Protein AF-A0A651HZV0-F1 (afdb_monomer_lite)

pLDDT: mean 86.62, std 15.04, range [40.81, 97.62]

Secondary structure (DSSP, 8-state):
--GGG--HHHHHHHHHHHHHHHHS----HHHHHHHHHHHHHHHHHHHHHHHHHHHHHHHHHHHHHHHHHHHHGGG--

Foldseek 3Di:
DDPVPDDLVNLVVLLVVLVVVVPDPPPDPVVVVVSVVSNVVSVVVNVVVVVVVVVVVVVVVVVVVVVVVVVVVVPDD

Radius of gyration: 21.91 Å; chains: 1; bounding box: 48×28×65 Å

Sequence (77 aa):
MNEHEMTYELAIEELRQIVLSLQGELNNIEELEDKMKRARILLRFCNQKIKDIKVSIDDIIREIDEESEASEMGTKN

Structure (mmCIF, N/CA/C/O backbone):
data_AF-A0A651HZV0-F1
#
_entry.id   AF-A0A651HZV0-F1
#
loop_
_atom_site.group_PDB
_atom_site.id
_atom_site.type_symbol
_atom_site.label_atom_id
_atom_site.label_alt_id
_atom_site.label_comp_id
_atom_site.label_asym_id
_atom_site.label_entity_id
_atom_site.label_seq_id
_atom_site.pdbx_PDB_ins_code
_atom_site.Cartn_x
_atom_site.Cartn_y
_atom_site.Cartn_z
_atom_site.occupancy
_atom_site.B_iso_or_equiv
_ato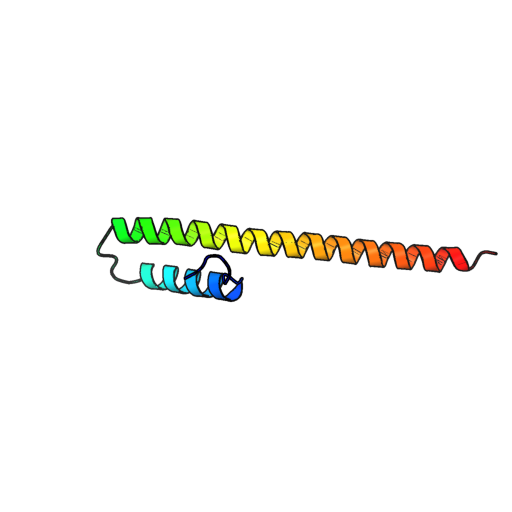m_site.auth_seq_id
_atom_site.auth_comp_id
_atom_site.auth_asym_id
_atom_site.auth_atom_id
_atom_site.pdbx_PDB_model_num
ATOM 1 N N . MET A 1 1 ? -9.757 15.276 1.204 1.00 42.94 1 MET A N 1
ATOM 2 C CA . MET A 1 1 ? -8.519 15.022 0.438 1.00 42.94 1 MET A CA 1
ATOM 3 C C . MET A 1 1 ? -8.915 14.331 -0.852 1.00 42.94 1 MET A C 1
ATOM 5 O O . MET A 1 1 ? -9.670 13.370 -0.778 1.00 42.94 1 MET A O 1
ATOM 9 N N . ASN A 1 2 ? -8.501 14.864 -2.004 1.00 40.81 2 ASN A N 1
ATOM 10 C CA . ASN A 1 2 ? -8.807 14.278 -3.310 1.00 40.81 2 ASN A CA 1
ATOM 11 C C . ASN A 1 2 ? -8.026 12.971 -3.496 1.00 40.81 2 ASN A C 1
ATOM 13 O O . ASN A 1 2 ? -6.855 12.877 -3.141 1.00 40.81 2 ASN A O 1
ATOM 17 N N . GLU A 1 3 ? -8.669 11.981 -4.108 1.00 51.69 3 GLU A N 1
ATOM 18 C CA . GLU A 1 3 ? -8.114 10.655 -4.420 1.00 51.69 3 GLU A CA 1
ATOM 19 C C . GLU A 1 3 ? -6.873 10.711 -5.348 1.00 51.69 3 GLU A C 1
ATOM 21 O O . GLU A 1 3 ? -6.147 9.729 -5.481 1.00 51.69 3 GLU A O 1
ATOM 26 N N . HIS A 1 4 ? -6.593 11.873 -5.954 1.00 56.75 4 HIS A N 1
ATOM 27 C CA . HIS A 1 4 ? -5.497 12.115 -6.902 1.00 56.75 4 HIS A CA 1
ATOM 28 C C . HIS A 1 4 ? -4.140 12.511 -6.291 1.00 56.75 4 HIS A C 1
ATOM 30 O O . HIS A 1 4 ? -3.175 12.632 -7.039 1.00 56.75 4 HIS A O 1
ATOM 36 N N . GLU A 1 5 ? -4.016 12.656 -4.969 1.00 75.00 5 GLU A N 1
ATOM 37 C CA . GLU A 1 5 ? -2.742 13.039 -4.318 1.00 75.00 5 GLU A CA 1
ATOM 38 C C . GLU A 1 5 ? -2.101 11.921 -3.478 1.00 75.00 5 GLU A C 1
ATOM 40 O O . GLU A 1 5 ? -1.091 12.138 -2.811 1.00 75.00 5 GLU A O 1
ATOM 45 N N . MET A 1 6 ? -2.662 10.707 -3.486 1.00 86.44 6 MET A N 1
ATOM 46 C CA . MET A 1 6 ? -2.136 9.611 -2.670 1.00 86.44 6 MET A CA 1
ATOM 47 C C . MET A 1 6 ? -0.780 9.119 -3.200 1.00 86.44 6 MET A C 1
ATOM 49 O O . MET A 1 6 ? -0.691 8.569 -4.300 1.00 86.44 6 MET A O 1
ATOM 53 N N . THR A 1 7 ? 0.274 9.270 -2.395 1.00 94.50 7 THR A N 1
ATOM 54 C CA . THR A 1 7 ? 1.620 8.739 -2.666 1.00 94.50 7 THR A CA 1
ATOM 55 C C . THR A 1 7 ? 1.948 7.581 -1.726 1.00 94.50 7 THR A C 1
ATOM 57 O O . THR A 1 7 ? 1.297 7.398 -0.698 1.00 94.50 7 THR A O 1
ATOM 60 N N . TYR A 1 8 ? 2.960 6.776 -2.071 1.00 94.38 8 TYR A N 1
ATOM 61 C CA . TYR A 1 8 ? 3.409 5.677 -1.206 1.00 94.38 8 TYR A CA 1
ATOM 62 C C . TYR A 1 8 ? 3.844 6.184 0.176 1.00 94.38 8 TYR A C 1
ATOM 64 O O . TYR A 1 8 ? 3.447 5.611 1.186 1.00 94.38 8 TYR A O 1
ATOM 72 N N . GLU A 1 9 ? 4.587 7.294 0.217 1.00 95.62 9 GLU A N 1
ATOM 73 C CA . GLU A 1 9 ? 5.051 7.909 1.465 1.00 95.62 9 GLU A CA 1
ATOM 74 C C . GLU A 1 9 ? 3.878 8.344 2.348 1.00 95.62 9 GLU A C 1
ATOM 76 O O . GLU A 1 9 ? 3.814 7.981 3.521 1.00 95.62 9 GLU A O 1
ATOM 81 N N . LEU A 1 10 ? 2.897 9.042 1.767 1.00 96.19 10 LEU A N 1
ATOM 82 C CA . LEU A 1 10 ? 1.701 9.472 2.494 1.00 96.19 10 LEU A CA 1
ATOM 83 C C . LEU A 1 10 ? 0.886 8.279 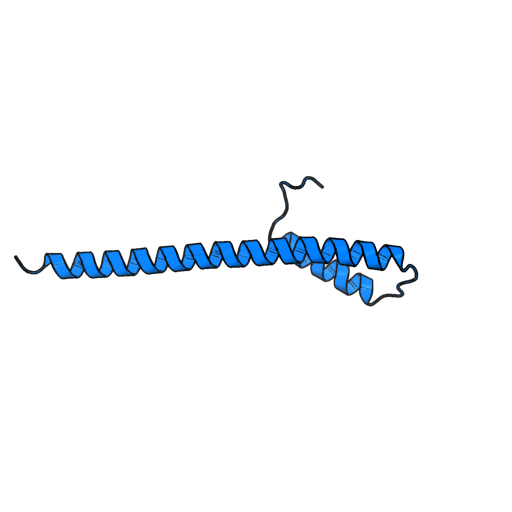3.005 1.00 96.19 10 LEU A C 1
ATOM 85 O O . LEU A 1 10 ? 0.407 8.304 4.136 1.00 96.19 10 LEU A O 1
ATOM 89 N N . ALA A 1 11 ? 0.758 7.218 2.205 1.00 96.50 11 ALA A N 1
ATOM 90 C CA . ALA A 1 11 ? 0.024 6.022 2.603 1.00 96.50 11 ALA A CA 1
ATOM 91 C C . ALA A 1 11 ? 0.699 5.276 3.766 1.00 96.50 11 ALA A C 1
ATOM 93 O O . ALA A 1 11 ? 0.013 4.780 4.662 1.00 96.50 11 ALA A O 1
ATOM 94 N N . ILE A 1 12 ? 2.033 5.203 3.771 1.00 97.00 12 ILE A N 1
ATOM 95 C CA . ILE A 1 12 ? 2.801 4.625 4.879 1.00 97.00 12 ILE A CA 1
ATOM 96 C C . ILE A 1 12 ? 2.690 5.488 6.131 1.00 97.00 12 ILE A C 1
ATOM 98 O O . ILE A 1 12 ? 2.490 4.944 7.218 1.00 97.00 12 ILE A O 1
ATOM 102 N N . GLU A 1 13 ? 2.794 6.807 5.996 1.00 97.44 13 GLU A N 1
ATOM 103 C CA . GLU A 1 13 ? 2.667 7.707 7.137 1.00 97.44 13 GLU A CA 1
ATOM 104 C C . GLU A 1 13 ? 1.274 7.604 7.764 1.00 97.44 13 GLU A C 1
ATOM 106 O O . GLU A 1 13 ? 1.146 7.412 8.970 1.00 97.44 13 GLU A O 1
ATOM 111 N N . GLU A 1 14 ? 0.219 7.587 6.952 1.00 96.69 14 GLU A N 1
ATOM 112 C CA . GLU A 1 14 ? -1.140 7.398 7.452 1.00 96.69 14 GLU A CA 1
ATOM 113 C C . GLU A 1 14 ? -1.330 6.028 8.129 1.00 96.69 14 GLU A C 1
ATOM 115 O O . GLU A 1 14 ? -1.951 5.945 9.189 1.00 96.69 14 GLU A O 1
ATOM 120 N N . LEU A 1 15 ? -0.746 4.951 7.588 1.00 96.81 15 LEU A N 1
ATOM 121 C CA . LEU A 1 15 ? -0.755 3.638 8.246 1.00 96.81 15 LEU A CA 1
ATOM 122 C C . LEU A 1 15 ? -0.079 3.677 9.623 1.00 96.81 15 LEU A C 1
ATOM 124 O O . LEU A 1 15 ? -0.596 3.072 10.564 1.00 96.81 15 LEU A O 1
ATOM 128 N N . ARG A 1 16 ? 1.042 4.396 9.767 1.00 95.69 16 ARG A N 1
ATOM 129 C CA . ARG A 1 16 ? 1.702 4.585 11.070 1.00 95.69 16 ARG A CA 1
ATOM 130 C C . ARG A 1 16 ? 0.791 5.319 12.043 1.00 95.69 16 ARG A C 1
ATOM 132 O O . ARG A 1 16 ? 0.649 4.870 13.177 1.00 95.69 16 ARG A O 1
ATOM 139 N N . GLN A 1 17 ? 0.129 6.386 11.596 1.00 94.44 17 GLN A N 1
ATOM 140 C CA . GLN A 1 17 ? -0.822 7.127 12.427 1.00 94.44 17 GLN A CA 1
ATOM 141 C C . GLN A 1 17 ? -2.001 6.253 12.867 1.00 94.44 17 GLN A C 1
ATOM 143 O O . GLN A 1 17 ? -2.389 6.286 14.034 1.00 94.44 17 GLN A O 1
ATOM 148 N N . ILE A 1 18 ? -2.524 5.402 11.977 1.00 93.62 18 ILE A N 1
ATOM 149 C CA . ILE A 1 18 ? -3.558 4.426 12.339 1.00 93.62 18 ILE A CA 1
ATOM 150 C C . ILE A 1 18 ? -3.042 3.500 13.441 1.00 93.62 18 ILE A C 1
ATOM 152 O O . ILE A 1 18 ? -3.705 3.376 14.467 1.00 93.62 18 ILE A O 1
ATOM 156 N N . VAL A 1 19 ? -1.857 2.902 13.286 1.00 92.12 19 VAL A N 1
ATOM 157 C CA . VAL A 1 19 ? -1.274 2.005 14.300 1.00 92.12 19 VAL A CA 1
ATOM 158 C C . VAL A 1 19 ? -1.079 2.714 15.642 1.00 92.12 19 VAL A C 1
ATOM 160 O O . VAL A 1 19 ? -1.478 2.169 16.668 1.00 92.12 19 VAL A O 1
ATOM 163 N N . LEU A 1 20 ? -0.536 3.933 15.645 1.00 90.81 20 LEU A N 1
ATOM 164 C CA . LEU A 1 20 ? -0.376 4.733 16.864 1.00 90.81 20 LEU A CA 1
ATOM 165 C C . LEU A 1 20 ? -1.724 4.999 17.540 1.00 90.81 20 LEU A C 1
ATOM 167 O O . LEU A 1 20 ? -1.864 4.840 18.750 1.00 90.81 20 LEU A O 1
ATOM 171 N N . SER A 1 21 ? -2.748 5.329 16.752 1.00 87.62 21 SER A N 1
ATOM 172 C CA . SER A 1 21 ? -4.093 5.579 17.268 1.00 87.62 21 SER A CA 1
ATOM 173 C C . SER A 1 21 ? -4.772 4.329 17.842 1.00 87.62 21 SER A C 1
ATOM 175 O O . SER A 1 21 ? -5.714 4.466 18.617 1.00 87.62 21 SER A O 1
ATOM 177 N N . LEU A 1 22 ? -4.323 3.125 17.463 1.00 85.06 22 LEU A N 1
ATOM 178 C CA . LEU A 1 22 ? -4.813 1.856 18.011 1.00 85.06 22 LEU A CA 1
ATOM 179 C C . LEU A 1 22 ? -4.138 1.479 19.337 1.00 85.06 22 LEU A C 1
ATOM 181 O O . LEU A 1 22 ? -4.666 0.649 20.069 1.00 85.06 22 LEU A O 1
ATOM 185 N N . GLN A 1 23 ? -2.972 2.056 19.630 1.00 81.31 23 GLN A N 1
ATOM 186 C CA . GLN A 1 23 ? -2.220 1.813 20.866 1.00 81.31 23 GLN A CA 1
ATOM 187 C C . GLN A 1 23 ? -2.686 2.697 22.035 1.00 81.31 23 GLN A C 1
ATOM 189 O O . GLN A 1 23 ? -2.298 2.447 23.174 1.00 81.31 23 GLN A O 1
ATOM 194 N N . GLY A 1 24 ? -3.498 3.724 21.765 1.00 78.50 24 GLY A N 1
ATOM 195 C CA . GLY A 1 24 ? -4.151 4.542 22.789 1.00 78.50 24 GLY A CA 1
ATOM 196 C C . GLY A 1 24 ? -5.409 3.887 23.370 1.00 78.50 24 GLY A C 1
ATOM 197 O O . GLY A 1 24 ? -5.789 2.780 22.991 1.00 78.50 24 GLY A O 1
ATOM 198 N N . GLU A 1 25 ? -6.090 4.588 24.279 1.00 72.81 25 GLU A N 1
ATOM 199 C CA . GLU A 1 25 ? -7.409 4.167 24.768 1.00 72.81 25 GLU A CA 1
ATOM 200 C C . GLU A 1 25 ? -8.445 4.249 23.637 1.00 72.81 25 GLU A C 1
ATOM 202 O O . GLU A 1 25 ? -8.987 5.308 23.318 1.00 72.81 25 GLU A O 1
ATOM 207 N N . LEU A 1 26 ? -8.706 3.107 23.001 1.00 65.62 26 LEU A N 1
ATOM 208 C CA . LEU A 1 26 ? -9.785 2.952 22.035 1.00 65.62 26 LEU A CA 1
ATOM 209 C C . LEU A 1 26 ? -11.112 2.823 22.785 1.00 65.62 26 LEU A C 1
ATOM 211 O O . LEU A 1 26 ? -11.466 1.751 23.271 1.00 65.62 26 LEU A O 1
ATOM 215 N N . ASN A 1 27 ? -11.852 3.924 22.859 1.00 66.69 27 ASN A N 1
ATOM 216 C CA . ASN A 1 27 ? -13.120 3.980 23.587 1.00 66.69 27 ASN A CA 1
ATOM 217 C C . ASN A 1 27 ? -14.344 3.655 22.707 1.00 66.69 27 ASN A C 1
ATOM 219 O O . ASN A 1 27 ? -15.444 3.517 23.240 1.00 66.69 27 ASN A O 1
ATOM 223 N N . ASN A 1 28 ? -14.178 3.524 21.380 1.00 80.00 28 ASN A N 1
ATOM 224 C CA . ASN A 1 28 ? -15.275 3.263 20.441 1.00 80.00 28 ASN A CA 1
ATOM 225 C C . ASN A 1 28 ? -14.933 2.168 19.401 1.00 80.00 28 ASN A C 1
ATOM 227 O O . ASN A 1 28 ? -13.934 2.250 18.684 1.00 80.00 28 ASN A O 1
ATOM 231 N N . ILE A 1 29 ? -15.799 1.152 19.295 1.00 82.88 29 ILE A N 1
ATOM 232 C CA . ILE A 1 29 ? -15.704 0.046 18.330 1.00 82.88 29 ILE A CA 1
ATOM 233 C C . ILE A 1 29 ? -15.953 0.481 16.876 1.00 82.88 29 ILE A C 1
ATOM 235 O O . ILE A 1 29 ? -15.371 -0.091 15.957 1.00 82.88 29 ILE A O 1
ATOM 239 N N . GLU A 1 30 ? -16.768 1.510 16.661 1.00 87.12 30 GLU A N 1
ATOM 240 C CA . GLU A 1 30 ? -17.062 2.066 15.334 1.00 87.12 30 GLU A CA 1
ATOM 241 C C . GLU A 1 30 ? -15.814 2.749 14.759 1.00 87.12 30 GLU A C 1
ATOM 243 O O . GLU A 1 30 ? -15.436 2.527 13.609 1.00 87.12 30 GLU A O 1
ATOM 248 N N . GLU A 1 31 ? -15.093 3.496 15.601 1.00 86.56 31 GLU A N 1
ATOM 249 C CA . GLU A 1 31 ? -13.822 4.128 15.237 1.00 86.56 31 GLU A CA 1
ATOM 250 C C . GLU A 1 31 ? -12.756 3.081 14.872 1.00 86.56 31 GLU A C 1
ATOM 252 O O . GLU A 1 31 ? -11.978 3.267 13.931 1.00 86.56 31 GLU A O 1
ATOM 257 N N . LEU A 1 32 ? -12.733 1.951 15.586 1.00 88.19 32 LEU A N 1
ATOM 258 C CA . LEU A 1 32 ? -11.862 0.823 15.260 1.00 88.19 32 LEU A CA 1
ATOM 259 C C . LEU A 1 32 ? -12.198 0.234 13.882 1.00 88.19 32 LEU A C 1
ATOM 261 O O . LEU A 1 32 ? -11.290 -0.040 13.093 1.00 88.19 32 LEU A O 1
ATOM 265 N N . GLU A 1 33 ? -13.482 0.052 13.572 1.00 91.12 33 GLU A N 1
ATOM 266 C CA . GLU A 1 33 ? -13.924 -0.472 12.279 1.00 91.12 33 GLU A CA 1
ATOM 267 C C . GLU A 1 33 ? -13.502 0.446 11.122 1.00 91.12 33 GLU A C 1
ATOM 269 O O . GLU A 1 33 ? -12.955 -0.022 10.115 1.00 91.12 33 GLU A O 1
ATOM 274 N N . ASP A 1 34 ? -13.686 1.755 11.278 1.00 92.88 34 ASP A N 1
ATOM 275 C CA . ASP A 1 34 ? -13.337 2.738 10.254 1.00 92.88 34 ASP A CA 1
ATOM 276 C C . ASP A 1 34 ? -11.823 2.830 10.031 1.00 92.88 34 ASP A C 1
ATOM 278 O O . ASP A 1 34 ? -11.361 2.812 8.882 1.00 92.88 34 ASP A O 1
ATOM 282 N N . LYS A 1 35 ? -11.026 2.804 11.107 1.00 92.31 35 LYS A N 1
ATOM 283 C CA . LYS A 1 35 ? -9.558 2.709 11.021 1.00 92.31 35 LYS A CA 1
ATOM 284 C C . LYS A 1 35 ? -9.113 1.450 10.280 1.00 92.31 35 LYS A C 1
ATOM 286 O O . LYS A 1 35 ? -8.221 1.513 9.432 1.00 92.31 35 LYS A O 1
ATOM 291 N N . MET A 1 36 ? -9.761 0.312 10.530 1.00 92.94 36 MET A N 1
ATOM 292 C CA . MET A 1 36 ? -9.459 -0.947 9.841 1.00 92.94 36 MET A CA 1
ATOM 293 C C . MET A 1 36 ? -9.835 -0.910 8.356 1.00 92.94 36 MET A C 1
ATOM 295 O O . MET A 1 36 ? -9.069 -1.384 7.508 1.00 92.94 36 MET A O 1
ATOM 299 N N . LYS A 1 37 ? -10.987 -0.324 8.003 1.00 95.56 37 LYS A N 1
ATOM 300 C CA . LYS A 1 37 ? -11.378 -0.101 6.600 1.00 95.56 37 LYS A CA 1
ATOM 301 C C . LYS A 1 37 ? -10.355 0.776 5.887 1.00 95.56 37 LYS A C 1
ATOM 303 O O . LYS A 1 37 ? -9.916 0.425 4.788 1.00 95.56 37 LYS A O 1
ATOM 308 N N . ARG A 1 38 ? -9.926 1.869 6.523 1.00 95.81 38 ARG A N 1
ATOM 309 C CA . ARG A 1 38 ? -8.928 2.776 5.956 1.00 95.81 38 ARG A CA 1
ATOM 310 C C . ARG A 1 38 ? -7.575 2.093 5.771 1.00 95.81 38 ARG A C 1
ATOM 312 O O . ARG A 1 38 ? -7.032 2.127 4.668 1.00 95.81 38 ARG A O 1
ATOM 319 N N . ALA A 1 39 ? -7.087 1.382 6.787 1.00 9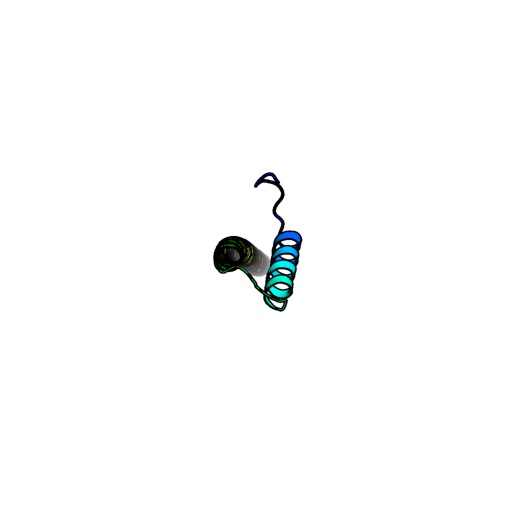6.56 39 ALA A N 1
ATOM 320 C CA . ALA A 1 39 ? -5.839 0.624 6.710 1.00 96.56 39 ALA A CA 1
ATOM 321 C C . ALA A 1 39 ? -5.848 -0.392 5.556 1.00 96.56 39 ALA A C 1
ATOM 323 O O . ALA A 1 39 ? -4.870 -0.509 4.820 1.00 96.56 39 ALA A O 1
ATOM 324 N N . ARG A 1 40 ? -6.972 -1.084 5.327 1.00 97.62 40 ARG A N 1
ATOM 325 C CA . ARG A 1 40 ? -7.122 -2.018 4.198 1.0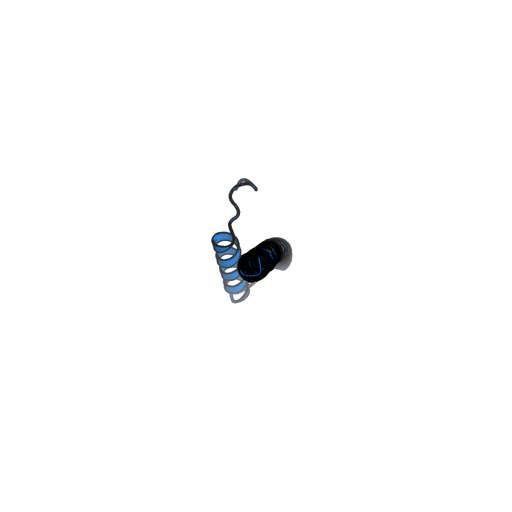0 97.62 40 ARG A CA 1
ATOM 326 C C . ARG A 1 40 ? -6.933 -1.332 2.843 1.00 97.62 40 ARG A C 1
ATOM 328 O O . ARG A 1 40 ? -6.308 -1.913 1.956 1.00 97.62 40 ARG A O 1
ATOM 335 N N . ILE A 1 41 ? -7.486 -0.133 2.668 1.00 97.25 41 ILE A N 1
ATOM 336 C CA . ILE A 1 41 ? -7.350 0.645 1.427 1.00 97.25 41 ILE A CA 1
ATOM 337 C C . ILE A 1 41 ? -5.883 1.036 1.216 1.00 97.25 41 ILE A C 1
ATOM 339 O O . ILE A 1 41 ? -5.337 0.793 0.141 1.00 97.25 41 ILE A O 1
ATOM 343 N N . LEU A 1 42 ? -5.228 1.554 2.257 1.00 97.50 42 LEU A N 1
ATOM 344 C CA . LEU A 1 42 ? -3.821 1.957 2.207 1.00 97.50 42 LEU A CA 1
ATOM 345 C C . LEU A 1 42 ? -2.895 0.773 1.903 1.00 97.50 42 LEU A C 1
ATOM 347 O O . LEU A 1 42 ? -2.051 0.858 1.017 1.00 97.50 42 LEU A O 1
ATOM 351 N N . LEU A 1 43 ? -3.104 -0.374 2.555 1.00 97.31 43 LEU A N 1
ATOM 352 C CA . LEU A 1 43 ? -2.330 -1.591 2.294 1.00 97.31 43 LEU A CA 1
ATOM 353 C C . LEU A 1 43 ? -2.495 -2.091 0.858 1.00 97.31 43 LEU A C 1
ATOM 355 O O . LEU A 1 43 ? -1.532 -2.561 0.252 1.00 97.31 43 LEU A O 1
ATOM 359 N N . ARG A 1 44 ? -3.704 -2.005 0.291 1.00 97.50 44 ARG A N 1
ATOM 360 C CA . ARG A 1 44 ? -3.930 -2.347 -1.121 1.00 97.50 44 ARG A CA 1
ATOM 361 C C . ARG A 1 44 ? -3.163 -1.410 -2.045 1.00 97.50 44 ARG A C 1
ATOM 363 O O . ARG A 1 44 ? -2.502 -1.891 -2.959 1.00 97.50 44 ARG A O 1
ATOM 370 N N . PHE A 1 45 ? -3.213 -0.110 -1.775 1.00 96.75 45 PHE A N 1
ATOM 371 C CA . PHE A 1 45 ? -2.479 0.891 -2.539 1.00 96.75 45 PHE A CA 1
ATOM 372 C C . PHE A 1 45 ? -0.961 0.650 -2.491 1.00 96.75 45 PHE A C 1
ATOM 374 O O . PHE A 1 45 ? -0.327 0.544 -3.540 1.00 96.75 45 PHE A O 1
ATOM 381 N N . CYS A 1 46 ? -0.384 0.464 -1.299 1.00 96.94 46 CYS A N 1
ATOM 382 C CA . CYS A 1 46 ? 1.046 0.189 -1.138 1.00 96.94 46 CYS A CA 1
ATOM 383 C C . CYS A 1 46 ? 1.470 -1.091 -1.870 1.00 96.94 46 CYS A C 1
ATOM 385 O O . CYS A 1 46 ? 2.471 -1.098 -2.585 1.00 96.94 46 CYS A O 1
ATOM 387 N N . ASN A 1 47 ? 0.683 -2.164 -1.745 1.00 96.81 47 ASN A N 1
ATOM 388 C CA . ASN A 1 47 ? 0.951 -3.417 -2.449 1.00 96.81 47 ASN A CA 1
ATOM 389 C C . ASN A 1 47 ? 0.907 -3.256 -3.970 1.00 96.81 47 ASN A C 1
ATOM 391 O O . ASN A 1 47 ? 1.717 -3.873 -4.659 1.00 96.81 47 ASN A O 1
ATOM 39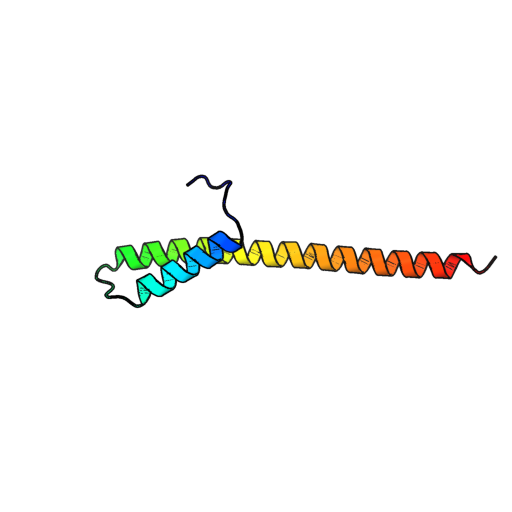5 N N . GLN A 1 48 ? -0.017 -2.449 -4.497 1.00 96.94 48 GLN A N 1
ATOM 396 C CA . GLN A 1 48 ? -0.075 -2.184 -5.930 1.00 96.94 48 GLN A CA 1
ATOM 397 C C . GLN A 1 48 ? 1.191 -1.463 -6.400 1.00 96.94 48 GLN A C 1
ATOM 399 O O . GLN A 1 48 ? 1.832 -1.934 -7.329 1.00 96.94 48 GLN A O 1
ATOM 404 N N . LYS A 1 49 ? 1.634 -0.420 -5.686 1.00 95.50 49 LYS A N 1
ATOM 405 C CA . LYS A 1 49 ? 2.878 0.295 -6.017 1.00 95.50 49 LYS A CA 1
ATOM 406 C C . LYS A 1 49 ? 4.104 -0.615 -6.033 1.00 95.50 49 LYS A C 1
ATOM 408 O O . LYS A 1 49 ? 4.919 -0.520 -6.942 1.00 95.50 49 LYS A O 1
ATOM 413 N N . ILE A 1 50 ? 4.221 -1.526 -5.066 1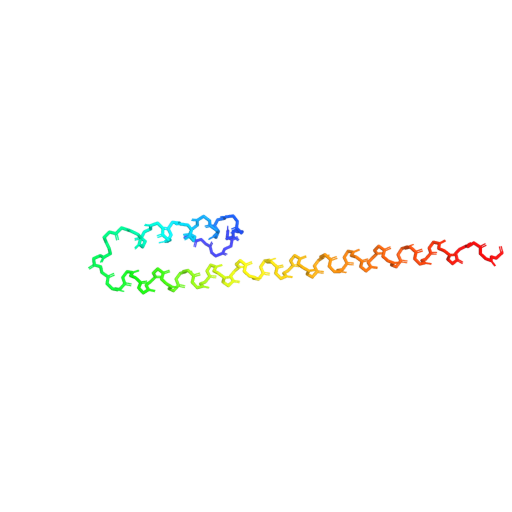.00 96.75 50 ILE A N 1
ATOM 414 C CA . ILE A 1 50 ? 5.325 -2.497 -5.034 1.00 96.75 50 ILE A CA 1
ATOM 415 C C . ILE A 1 50 ? 5.264 -3.443 -6.239 1.00 96.75 50 ILE A C 1
ATOM 417 O O . ILE A 1 50 ? 6.303 -3.779 -6.800 1.00 96.75 50 ILE A O 1
ATOM 421 N N . LYS A 1 51 ? 4.068 -3.892 -6.639 1.00 96.88 51 LYS A N 1
ATOM 422 C CA . LYS A 1 51 ? 3.905 -4.735 -7.832 1.00 96.88 51 LYS A CA 1
ATOM 423 C C . LYS A 1 51 ? 4.281 -3.987 -9.105 1.00 96.88 51 LYS A C 1
ATOM 425 O O . LYS A 1 51 ? 5.007 -4.551 -9.911 1.00 96.88 51 LYS A O 1
ATOM 430 N N . ASP A 1 52 ? 3.842 -2.740 -9.243 1.00 95.75 52 ASP A N 1
ATOM 431 C CA . ASP A 1 52 ? 4.163 -1.906 -10.403 1.00 95.75 52 ASP A CA 1
ATOM 432 C C . ASP A 1 52 ? 5.687 -1.738 -10.536 1.00 95.75 52 ASP A C 1
ATOM 434 O O . ASP A 1 52 ? 6.240 -1.954 -11.607 1.00 95.75 52 ASP A O 1
ATOM 438 N N . ILE A 1 53 ? 6.380 -1.463 -9.422 1.00 95.81 53 ILE A N 1
ATOM 439 C CA . ILE A 1 53 ? 7.849 -1.357 -9.392 1.00 95.81 53 ILE A CA 1
ATOM 440 C C . ILE A 1 53 ? 8.517 -2.673 -9.805 1.00 95.81 53 ILE A C 1
ATOM 442 O O . ILE A 1 53 ? 9.490 -2.648 -10.550 1.00 95.81 53 ILE A O 1
ATOM 446 N N . LYS A 1 54 ? 8.015 -3.821 -9.333 1.00 96.31 54 LYS A N 1
ATOM 447 C CA . LYS A 1 54 ? 8.570 -5.131 -9.710 1.00 96.31 54 LYS A CA 1
ATOM 448 C C . LYS A 1 54 ? 8.472 -5.380 -11.210 1.00 96.31 54 LYS A C 1
ATOM 450 O O . LYS A 1 54 ? 9.458 -5.793 -11.796 1.00 96.31 54 LYS A O 1
ATOM 455 N N . VAL A 1 55 ? 7.325 -5.068 -11.816 1.00 97.56 55 VAL A N 1
ATOM 456 C CA . VAL A 1 55 ? 7.144 -5.189 -13.270 1.00 97.56 55 VAL A CA 1
ATOM 457 C C . VAL A 1 55 ? 8.149 -4.306 -14.007 1.00 97.56 55 VAL A C 1
ATOM 459 O O . VAL A 1 55 ? 8.839 -4.792 -14.890 1.00 97.56 55 VAL A O 1
ATOM 462 N N . SER A 1 56 ? 8.311 -3.047 -13.588 1.00 96.44 56 SER A N 1
ATOM 463 C CA . SER A 1 56 ? 9.297 -2.153 -14.206 1.00 96.44 56 SER A CA 1
ATOM 464 C C . SER A 1 56 ? 10.738 -2.650 -14.061 1.00 96.44 56 SER A C 1
ATOM 466 O O . SER A 1 56 ? 11.529 -2.476 -14.979 1.00 96.44 56 SER A O 1
ATOM 468 N N . ILE A 1 57 ? 11.095 -3.264 -12.928 1.00 97.56 57 ILE A N 1
ATOM 469 C CA . ILE A 1 57 ? 12.419 -3.877 -12.745 1.00 97.56 57 ILE A CA 1
ATOM 470 C C . ILE A 1 57 ? 12.601 -5.064 -13.696 1.00 97.56 57 ILE A C 1
ATOM 472 O O . ILE A 1 57 ? 13.650 -5.163 -14.325 1.00 97.56 57 ILE A O 1
ATOM 476 N N . ASP A 1 58 ? 11.601 -5.938 -13.812 1.00 97.31 58 ASP A N 1
ATOM 477 C CA . ASP A 1 58 ? 11.660 -7.100 -14.704 1.00 97.31 58 ASP A CA 1
ATOM 478 C C . ASP A 1 58 ? 11.804 -6.672 -16.178 1.00 97.31 58 ASP A C 1
ATOM 480 O O . ASP A 1 58 ? 12.567 -7.288 -16.924 1.00 97.31 58 ASP A O 1
ATOM 484 N N . ASP A 1 59 ? 11.123 -5.595 -16.584 1.00 97.12 59 ASP A N 1
ATOM 485 C CA . ASP A 1 59 ? 11.241 -5.016 -17.927 1.00 97.12 59 ASP A CA 1
ATOM 486 C C . ASP A 1 59 ? 12.652 -4.453 -18.176 1.00 97.12 59 ASP A C 1
ATOM 488 O O . ASP A 1 59 ? 13.271 -4.789 -19.182 1.00 97.12 59 ASP A O 1
ATOM 492 N N . ILE A 1 60 ? 13.209 -3.688 -17.225 1.00 97.31 60 ILE A N 1
ATOM 493 C CA . ILE A 1 60 ? 14.583 -3.155 -17.315 1.00 97.31 60 ILE A CA 1
ATOM 494 C C . ILE A 1 60 ? 15.614 -4.285 -17.419 1.00 97.31 60 ILE A C 1
ATOM 496 O O . ILE A 1 60 ? 16.565 -4.186 -18.190 1.00 97.31 60 ILE A O 1
ATOM 500 N N . ILE A 1 61 ? 15.453 -5.360 -16.642 1.00 97.25 61 ILE A N 1
ATOM 501 C CA . ILE A 1 61 ? 16.363 -6.513 -16.700 1.00 97.25 61 ILE A CA 1
ATOM 502 C C . ILE A 1 61 ? 16.324 -7.145 -18.094 1.00 97.25 61 ILE A C 1
ATOM 504 O O . ILE A 1 61 ? 17.379 -7.416 -18.660 1.00 97.25 61 ILE A O 1
ATOM 508 N N . ARG A 1 62 ? 15.129 -7.323 -18.674 1.00 96.56 62 ARG A N 1
ATOM 509 C CA . ARG A 1 62 ? 14.992 -7.871 -20.029 1.00 96.56 62 ARG A CA 1
ATOM 510 C C . ARG A 1 62 ? 15.658 -6.977 -21.076 1.00 96.56 62 ARG A C 1
ATOM 512 O O . ARG A 1 62 ? 16.355 -7.500 -21.935 1.00 96.56 62 ARG A O 1
ATOM 519 N N . GLU A 1 63 ? 15.469 -5.661 -20.997 1.00 96.06 63 GLU A N 1
ATOM 520 C CA . GLU A 1 63 ? 16.116 -4.709 -21.912 1.00 96.06 63 GLU A CA 1
ATOM 521 C C . GLU A 1 63 ? 17.650 -4.826 -21.853 1.00 96.06 63 GLU A C 1
ATOM 523 O O . GLU A 1 63 ? 18.305 -4.896 -22.891 1.00 96.06 63 GLU A O 1
ATOM 528 N N . ILE A 1 64 ? 18.223 -4.933 -20.649 1.00 96.25 64 ILE A N 1
ATOM 529 C CA . ILE A 1 64 ? 19.674 -5.102 -20.452 1.00 96.25 64 ILE A CA 1
ATOM 530 C C . ILE A 1 64 ? 20.179 -6.426 -21.043 1.00 96.25 64 ILE A C 1
ATOM 532 O O . ILE A 1 64 ? 21.250 -6.461 -21.662 1.00 96.25 64 ILE A O 1
ATOM 536 N N . ASP A 1 65 ? 19.434 -7.515 -20.850 1.00 95.56 65 ASP A N 1
ATOM 537 C CA . ASP A 1 65 ? 19.786 -8.828 -21.396 1.00 95.56 65 ASP A CA 1
ATOM 538 C C . ASP A 1 65 ? 19.750 -8.801 -22.938 1.00 95.56 65 ASP A C 1
ATOM 540 O O . ASP A 1 65 ? 20.702 -9.230 -23.591 1.00 95.56 65 ASP A O 1
ATOM 544 N N . GLU A 1 66 ? 18.708 -8.207 -23.531 1.00 94.62 66 GLU A N 1
ATOM 545 C CA . GLU A 1 66 ? 18.559 -8.056 -24.987 1.00 94.62 66 GLU A CA 1
ATOM 546 C C . GLU A 1 66 ? 19.666 -7.180 -25.610 1.00 94.62 66 GLU A C 1
ATOM 548 O O . GLU A 1 66 ? 20.211 -7.517 -26.667 1.00 94.62 66 GLU A O 1
ATOM 553 N N . GLU A 1 67 ? 20.056 -6.080 -24.955 1.00 91.19 67 GLU A N 1
ATOM 554 C CA . GLU A 1 67 ? 21.179 -5.228 -25.383 1.00 91.19 67 GLU A CA 1
ATOM 555 C C . GLU A 1 67 ? 22.524 -5.975 -25.347 1.00 91.19 67 GLU A C 1
ATOM 557 O O . GLU A 1 67 ? 23.387 -5.796 -26.222 1.00 91.19 67 GLU A O 1
ATOM 562 N N . SER A 1 68 ? 22.697 -6.846 -24.352 1.00 85.75 68 SER A N 1
ATOM 563 C CA . SER A 1 68 ? 23.899 -7.666 -24.184 1.00 85.75 68 SER A CA 1
ATOM 564 C C . SER A 1 68 ? 23.996 -8.741 -25.276 1.00 85.75 68 SER A C 1
ATOM 566 O O . SER A 1 68 ? 25.043 -8.902 -25.900 1.00 85.75 68 SER A O 1
ATOM 568 N N . GLU A 1 69 ? 22.891 -9.412 -25.608 1.00 85.00 69 GLU A N 1
ATOM 569 C CA . GLU A 1 69 ? 22.844 -10.397 -26.700 1.00 85.00 69 GLU A CA 1
ATOM 570 C C . GLU A 1 69 ? 23.043 -9.754 -28.089 1.00 85.00 69 GLU A C 1
ATOM 572 O O . GLU A 1 69 ? 23.729 -10.305 -28.960 1.00 85.00 69 GLU A O 1
ATOM 577 N N . ALA A 1 70 ? 22.492 -8.555 -28.309 1.00 75.94 70 ALA A N 1
ATOM 578 C CA . ALA A 1 70 ? 22.630 -7.825 -29.569 1.00 75.94 70 ALA A CA 1
ATOM 579 C C . ALA A 1 70 ? 24.078 -7.378 -29.851 1.00 75.94 70 ALA A C 1
ATOM 581 O O . ALA A 1 70 ? 24.508 -7.345 -31.010 1.00 75.94 70 ALA A O 1
ATOM 582 N N . SER A 1 71 ? 24.847 -7.059 -28.808 1.00 70.88 71 SER A N 1
ATOM 583 C CA . SER A 1 71 ? 26.245 -6.629 -28.932 1.00 70.88 71 SER A CA 1
ATOM 584 C C . SER A 1 71 ? 27.218 -7.792 -29.177 1.00 70.88 71 SER A C 1
ATOM 586 O O . SER A 1 71 ? 28.221 -7.614 -29.875 1.00 70.88 71 SER A O 1
ATOM 588 N N . GLU A 1 72 ? 26.895 -9.008 -28.730 1.00 68.62 72 GLU A N 1
ATOM 589 C CA . GLU A 1 72 ? 27.688 -10.215 -29.006 1.00 68.62 72 GLU A CA 1
ATOM 590 C C . GLU A 1 72 ? 27.533 -10.725 -30.454 1.00 68.62 72 GLU A C 1
ATOM 592 O O . GLU A 1 72 ? 28.502 -11.201 -31.057 1.00 68.62 72 GLU A O 1
ATOM 597 N N . MET A 1 73 ? 26.355 -10.565 -31.071 1.00 60.31 73 MET A N 1
ATOM 598 C CA . MET A 1 73 ? 26.094 -11.015 -32.451 1.00 60.31 73 MET A CA 1
ATOM 599 C C . MET A 1 73 ? 26.726 -10.135 -33.550 1.00 60.31 73 MET A C 1
ATOM 601 O O . MET A 1 73 ? 26.837 -10.575 -34.695 1.00 60.31 73 MET A O 1
ATOM 605 N N . GLY A 1 74 ? 27.192 -8.924 -33.225 1.00 58.41 74 GLY A N 1
ATOM 606 C CA . GLY A 1 74 ? 27.795 -7.979 -34.180 1.00 58.41 74 GLY A CA 1
ATOM 607 C C . GLY A 1 74 ? 29.263 -8.239 -34.559 1.00 58.41 74 GLY A C 1
ATOM 608 O O . GLY A 1 74 ? 29.794 -7.543 -35.421 1.00 58.41 74 GLY A O 1
ATOM 609 N N . THR A 1 75 ? 29.939 -9.220 -33.950 1.00 56.47 75 THR A N 1
ATOM 610 C CA . THR A 1 75 ? 31.396 -9.442 -34.120 1.00 56.47 75 THR A CA 1
ATOM 611 C C . THR A 1 75 ? 31.774 -10.593 -35.062 1.00 56.47 75 THR A C 1
ATOM 613 O O . THR A 1 75 ? 32.957 -10.890 -35.222 1.00 56.47 75 THR A O 1
ATOM 616 N N . LYS A 1 76 ? 30.797 -11.258 -35.696 1.00 54.16 76 LYS A N 1
ATOM 617 C CA . LYS A 1 76 ? 31.014 -12.524 -36.427 1.00 54.16 76 LYS A CA 1
ATOM 618 C C . LYS A 1 76 ? 31.000 -12.451 -37.963 1.00 54.16 76 LYS A C 1
ATOM 620 O O . LYS A 1 76 ? 30.950 -13.512 -38.582 1.00 54.16 76 LYS A O 1
ATOM 625 N N . ASN A 1 77 ? 31.066 -11.262 -38.569 1.00 46.78 77 ASN A N 1
ATOM 626 C CA . ASN A 1 77 ? 31.061 -11.087 -40.033 1.00 46.78 77 ASN A CA 1
ATOM 627 C C . ASN A 1 77 ? 32.410 -10.635 -40.598 1.00 46.78 77 ASN A C 1
ATOM 629 O O . ASN A 1 77 ? 32.988 -9.681 -40.033 1.00 46.78 77 ASN A O 1
#